Protein AF-A0A434AE84-F1 (afdb_monomer_lite)

InterPro domains:
  IPR008713 Bacteriophage lambda NinG [PF05766] (2-37)
  IPR023286 ABATE domain superfamily [SSF160904] (8-37)

Secondary structure (DSSP, 8-state):
---PPPPEE-S-TTT--EE--SSTT--SSSHHHHHHH--

Foldseek 3Di:
DPPQADWAFAPQPVRRDTDGDPDPPDRHNDVVSVVVPVD

Organism: NCBI:txid2487017

Sequence (39 aa):
MMAKPARRRCKNDECREWFHPAFANQWWCSPECGTKIAL

Structure (mmCIF, N/CA/C/O backbone):
data_AF-A0A434AE84-F1
#
_entry.id   AF-A0A434AE84-F1
#
loop_
_atom_site.group_PDB
_atom_site.id
_atom_site.type_symbol
_atom_site.label_atom_id
_atom_site.label_alt_id
_atom_site.label_comp_id
_atom_site.label_asym_id
_atom_site.label_entity_id
_atom_site.label_seq_id
_atom_site.pdbx_PDB_ins_code
_atom_site.Cartn_x
_atom_site.Cartn_y
_atom_site.Cartn_z
_atom_site.occupancy
_atom_site.B_iso_or_equiv
_atom_site.auth_seq_id
_atom_site.auth_comp_id
_atom_site.auth_asym_id
_atom_site.aut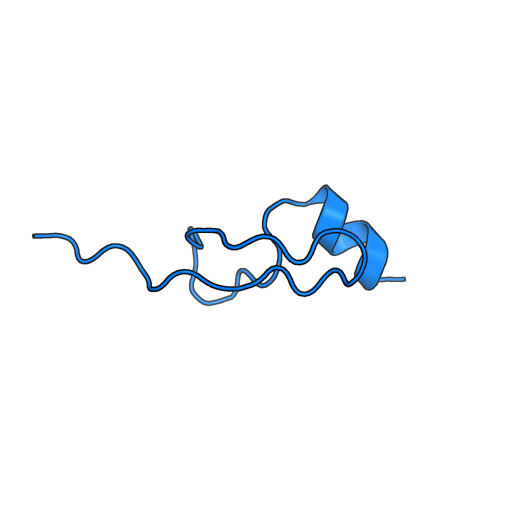h_atom_id
_atom_site.pdbx_PDB_model_num
ATOM 1 N N . MET A 1 1 ? 9.395 -5.048 -23.796 1.00 52.56 1 MET A N 1
ATOM 2 C CA . MET A 1 1 ? 8.229 -4.297 -23.281 1.00 52.56 1 MET A CA 1
ATOM 3 C C . MET A 1 1 ? 8.161 -4.557 -21.784 1.00 52.56 1 MET A C 1
ATOM 5 O O . MET A 1 1 ? 8.003 -5.713 -21.416 1.00 52.56 1 MET A O 1
ATOM 9 N N . MET A 1 2 ? 8.358 -3.558 -20.917 1.00 65.00 2 MET A N 1
ATOM 10 C CA . MET A 1 2 ? 8.135 -3.760 -19.479 1.00 65.00 2 MET A CA 1
ATOM 11 C C . MET A 1 2 ? 6.633 -3.951 -19.270 1.00 65.00 2 MET A C 1
ATOM 13 O O . MET A 1 2 ? 5.861 -3.002 -19.413 1.00 65.00 2 MET A O 1
ATOM 17 N N . ALA A 1 3 ? 6.212 -5.187 -19.000 1.00 72.81 3 ALA A N 1
ATOM 18 C CA . ALA A 1 3 ? 4.834 -5.472 -18.643 1.00 72.81 3 ALA A CA 1
ATOM 19 C C . ALA A 1 3 ? 4.524 -4.708 -17.353 1.00 72.81 3 ALA A C 1
ATOM 21 O O . ALA A 1 3 ? 5.106 -4.982 -16.303 1.00 72.81 3 ALA A O 1
ATOM 22 N N . LYS A 1 4 ? 3.647 -3.702 -17.443 1.00 71.00 4 LYS A N 1
ATOM 23 C CA . LYS A 1 4 ? 3.151 -3.017 -16.251 1.00 71.00 4 LYS A CA 1
ATOM 24 C C . LYS A 1 4 ? 2.489 -4.069 -15.359 1.00 71.00 4 LYS A C 1
ATOM 26 O O . LYS A 1 4 ? 1.727 -4.887 -15.884 1.00 71.00 4 LYS A O 1
ATOM 31 N N . PRO A 1 5 ? 2.753 -4.065 -14.046 1.00 78.00 5 PRO A N 1
ATOM 32 C CA . PRO A 1 5 ? 2.103 -4.999 -13.148 1.00 78.00 5 PRO A CA 1
ATOM 33 C C . PRO A 1 5 ? 0.584 -4.868 -13.270 1.00 78.00 5 PRO A C 1
ATOM 35 O O . PRO A 1 5 ? 0.043 -3.779 -13.526 1.00 78.00 5 PRO A O 1
ATOM 38 N N . ALA A 1 6 ? -0.086 -6.012 -13.123 1.00 88.62 6 ALA A N 1
ATOM 39 C CA . ALA A 1 6 ? -1.534 -6.092 -13.185 1.00 88.62 6 ALA A CA 1
ATOM 40 C C . ALA A 1 6 ? -2.150 -5.079 -12.217 1.00 88.62 6 ALA A C 1
ATOM 42 O O . ALA A 1 6 ? -1.637 -4.857 -11.115 1.00 88.62 6 ALA A O 1
ATOM 43 N N . ARG A 1 7 ? -3.253 -4.455 -12.642 1.00 92.19 7 ARG A N 1
ATOM 44 C CA . ARG A 1 7 ? -3.984 -3.546 -11.762 1.00 92.19 7 ARG A CA 1
ATOM 45 C C . ARG A 1 7 ? -4.437 -4.322 -10.533 1.00 92.19 7 ARG A C 1
ATOM 47 O O . ARG A 1 7 ? -4.958 -5.430 -10.651 1.00 92.19 7 ARG A O 1
ATOM 54 N N . ARG A 1 8 ? -4.260 -3.721 -9.365 1.00 92.88 8 ARG A N 1
ATOM 55 C CA . ARG A 1 8 ? -4.742 -4.242 -8.090 1.00 92.88 8 ARG A CA 1
ATOM 56 C C . ARG A 1 8 ? -5.822 -3.307 -7.568 1.00 92.88 8 ARG A C 1
ATOM 58 O O . ARG A 1 8 ? -5.767 -2.101 -7.790 1.00 92.88 8 ARG A O 1
ATOM 65 N N . ARG A 1 9 ? -6.809 -3.871 -6.880 1.00 94.81 9 ARG A N 1
ATOM 66 C CA . ARG A 1 9 ? -7.817 -3.091 -6.167 1.00 94.81 9 ARG A CA 1
ATOM 67 C C . ARG A 1 9 ? -7.262 -2.665 -4.810 1.00 94.81 9 ARG A C 1
ATOM 69 O O . ARG A 1 9 ? -6.688 -3.497 -4.108 1.00 94.81 9 ARG A O 1
ATOM 76 N N . CYS A 1 10 ? -7.410 -1.393 -4.453 1.00 94.75 10 CYS A N 1
ATOM 77 C CA . CYS A 1 10 ? -7.016 -0.883 -3.145 1.00 94.75 10 CYS A CA 1
ATOM 78 C C . CYS A 1 10 ? -7.721 -1.682 -2.040 1.00 94.75 10 CYS A C 1
ATOM 80 O O . CYS A 1 10 ? -8.935 -1.878 -2.099 1.00 94.75 10 CYS A O 1
ATOM 82 N N . LYS A 1 11 ? -6.953 -2.137 -1.040 1.00 92.69 11 LYS A N 1
ATOM 83 C CA . LYS A 1 11 ? -7.487 -2.864 0.123 1.00 92.69 11 LYS A CA 1
ATOM 84 C C . LYS A 1 11 ? -8.358 -2.007 1.044 1.00 92.69 11 LYS A C 1
ATOM 86 O O . LYS A 1 11 ? -9.069 -2.564 1.868 1.00 92.69 11 LYS A O 1
ATOM 91 N N . ASN A 1 12 ? -8.258 -0.686 0.937 1.00 93.06 12 ASN A N 1
ATOM 92 C CA . ASN A 1 12 ? -9.074 0.222 1.721 1.00 93.06 12 ASN A CA 1
ATOM 93 C C . ASN A 1 12 ? -10.527 0.198 1.212 1.00 93.06 12 ASN A C 1
ATOM 95 O O . ASN A 1 12 ? -10.759 0.527 0.045 1.00 93.06 12 ASN A O 1
ATOM 99 N N . ASP A 1 13 ? -11.482 -0.205 2.059 1.00 90.12 13 ASP A N 1
ATOM 100 C CA . ASP A 1 13 ? -12.881 -0.448 1.660 1.00 90.12 13 ASP A CA 1
ATOM 101 C C . ASP A 1 13 ? -13.613 0.833 1.221 1.00 90.12 13 ASP A C 1
ATOM 103 O O . ASP A 1 13 ? -14.442 0.811 0.308 1.00 90.12 13 ASP A O 1
ATOM 107 N N . GLU A 1 14 ? -13.227 1.980 1.779 1.00 91.06 14 GLU A N 1
ATOM 108 C CA . GLU A 1 14 ? -13.758 3.286 1.370 1.00 91.06 14 GLU A CA 1
ATOM 109 C C . GLU A 1 14 ? -13.214 3.763 0.009 1.00 91.06 14 GLU A C 1
ATOM 111 O O . GLU A 1 14 ? -13.893 4.513 -0.683 1.00 91.06 14 GLU A O 1
ATOM 116 N N . CYS A 1 15 ? -12.019 3.321 -0.410 1.00 92.88 15 CYS A N 1
ATOM 117 C CA . CYS A 1 15 ? -11.407 3.733 -1.681 1.00 92.88 15 CYS A CA 1
ATOM 118 C C . CYS A 1 15 ? -11.737 2.744 -2.805 1.00 92.88 15 CYS A C 1
ATOM 120 O O . CYS A 1 15 ? -12.330 3.117 -3.813 1.00 92.88 15 CYS A O 1
ATOM 122 N N . ARG A 1 16 ? -11.372 1.461 -2.645 1.00 90.75 16 ARG A N 1
ATOM 123 C CA . ARG A 1 16 ? -11.631 0.365 -3.606 1.00 90.75 16 ARG A CA 1
ATOM 124 C C . ARG A 1 16 ? -11.244 0.637 -5.070 1.00 90.75 16 ARG A C 1
ATOM 126 O O . ARG A 1 16 ? -11.678 -0.114 -5.951 1.00 90.75 16 ARG A O 1
ATOM 133 N N . GLU A 1 17 ? -10.401 1.633 -5.330 1.00 94.25 17 GLU A N 1
ATOM 134 C CA . GLU A 1 17 ? -9.936 1.995 -6.669 1.00 94.25 17 GLU A CA 1
ATOM 135 C C . GLU A 1 17 ? -8.940 0.982 -7.230 1.00 94.25 17 GLU A C 1
ATOM 137 O O . GLU A 1 17 ? -8.193 0.320 -6.502 1.00 94.25 17 GLU A O 1
ATOM 142 N N . TRP A 1 18 ? -8.914 0.874 -8.555 1.00 94.25 18 TRP A N 1
ATOM 143 C CA . TRP A 1 18 ? -7.928 0.072 -9.267 1.00 94.25 18 TRP A CA 1
ATOM 144 C C . TRP A 1 18 ? -6.689 0.911 -9.559 1.00 94.25 18 TRP A C 1
ATOM 146 O O . TRP A 1 18 ? -6.777 1.932 -10.234 1.00 94.25 18 TRP A O 1
ATOM 156 N N . PHE A 1 19 ? -5.526 0.447 -9.112 1.00 93.31 19 PHE A N 1
ATOM 157 C CA . PHE A 1 19 ? -4.251 1.132 -9.308 1.00 93.31 19 PHE A CA 1
ATOM 158 C C . PHE A 1 19 ? -3.195 0.184 -9.881 1.00 93.31 19 PHE A C 1
ATOM 160 O O . PHE A 1 19 ? -3.313 -1.040 -9.786 1.00 93.31 19 PHE A O 1
ATOM 167 N N . HIS A 1 20 ? -2.154 0.750 -10.487 1.00 92.19 20 HIS A N 1
ATOM 168 C CA . HIS A 1 20 ? -0.973 -0.005 -10.895 1.00 92.19 20 HIS A CA 1
ATOM 169 C C . HIS A 1 20 ? 0.051 0.025 -9.760 1.00 92.19 20 HIS A C 1
ATOM 171 O O . HIS A 1 20 ? 0.573 1.101 -9.465 1.00 92.19 20 HIS A O 1
ATOM 177 N N . PRO A 1 21 ? 0.335 -1.111 -9.106 1.00 91.62 21 PRO A N 1
ATOM 178 C CA . PRO A 1 21 ? 1.286 -1.125 -8.010 1.00 91.62 21 PRO A CA 1
ATOM 179 C C . PRO A 1 21 ? 2.705 -0.851 -8.521 1.00 91.62 21 PRO A C 1
ATOM 181 O O . PRO A 1 21 ? 3.122 -1.401 -9.535 1.00 91.62 21 PRO A O 1
ATOM 184 N N . ALA A 1 22 ? 3.459 -0.024 -7.803 1.00 89.38 22 ALA A N 1
ATOM 185 C CA . ALA A 1 22 ? 4.880 0.203 -8.051 1.00 89.38 22 ALA A CA 1
ATOM 186 C C . ALA A 1 22 ? 5.735 -0.994 -7.594 1.00 89.38 22 ALA A C 1
ATOM 188 O O . ALA A 1 22 ? 6.783 -1.267 -8.173 1.00 89.38 22 ALA A O 1
ATOM 189 N N . PHE A 1 23 ? 5.260 -1.735 -6.584 1.00 88.50 23 PHE A N 1
ATOM 190 C CA . PHE A 1 23 ? 5.955 -2.871 -5.976 1.00 88.50 23 PHE A CA 1
ATOM 191 C C . PHE A 1 23 ? 4.996 -4.045 -5.735 1.00 88.50 23 PHE A C 1
ATOM 193 O O . PHE A 1 23 ? 3.804 -3.847 -5.497 1.00 88.50 23 PHE A O 1
ATOM 200 N N . ALA A 1 24 ? 5.503 -5.281 -5.725 1.00 87.00 24 ALA A N 1
ATOM 201 C CA . ALA A 1 24 ? 4.681 -6.485 -5.528 1.00 87.00 24 ALA A CA 1
ATOM 202 C C . ALA A 1 24 ? 3.913 -6.496 -4.185 1.00 87.00 24 ALA A C 1
ATOM 204 O O . ALA A 1 24 ? 2.787 -7.002 -4.092 1.00 87.00 24 ALA A O 1
ATOM 205 N N . ASN A 1 25 ? 4.502 -5.887 -3.153 1.00 89.06 25 ASN A N 1
ATOM 206 C CA . ASN A 1 25 ? 3.945 -5.759 -1.807 1.00 89.06 25 ASN A CA 1
ATOM 207 C C . ASN A 1 25 ? 3.056 -4.518 -1.612 1.00 89.06 25 ASN A C 1
ATOM 209 O O . ASN A 1 25 ? 2.616 -4.267 -0.493 1.00 89.06 25 ASN A O 1
ATOM 213 N N . GLN A 1 26 ? 2.763 -3.739 -2.658 1.00 91.75 26 GLN A N 1
ATOM 214 C CA . GLN A 1 26 ? 1.870 -2.590 -2.532 1.00 91.75 26 GLN A CA 1
ATOM 215 C C . GLN A 1 26 ? 0.401 -3.035 -2.578 1.00 91.75 26 GLN A C 1
ATOM 217 O O . GLN A 1 26 ? -0.095 -3.497 -3.609 1.00 91.75 26 GLN A O 1
ATOM 222 N N . TRP A 1 27 ? -0.311 -2.896 -1.459 1.00 92.25 27 TRP A N 1
ATOM 223 C CA . TRP A 1 27 ? -1.724 -3.291 -1.324 1.00 92.25 27 TRP A CA 1
ATOM 224 C C . TRP A 1 27 ? -2.704 -2.109 -1.372 1.00 92.25 27 TRP A C 1
ATOM 226 O O . TRP A 1 27 ? -3.917 -2.309 -1.459 1.00 92.25 27 TRP A O 1
ATOM 236 N N . TRP A 1 28 ? -2.185 -0.881 -1.354 1.00 94.56 28 TRP A N 1
ATOM 237 C CA . TRP A 1 28 ? -2.952 0.363 -1.283 1.00 94.56 28 TRP A CA 1
ATOM 238 C C . TRP A 1 28 ? -2.523 1.303 -2.405 1.00 94.56 28 TRP A C 1
ATOM 240 O O . TRP A 1 28 ? -1.344 1.333 -2.760 1.00 94.56 28 TRP A O 1
ATOM 250 N N . CYS A 1 29 ? -3.463 2.079 -2.946 1.00 94.12 29 CYS A N 1
ATOM 251 C CA . CYS A 1 29 ? -3.182 3.041 -4.010 1.00 94.12 29 CYS A CA 1
ATOM 252 C C . CYS A 1 29 ? -2.264 4.177 -3.534 1.00 94.12 29 CYS A C 1
ATOM 254 O O . CYS A 1 29 ? -1.455 4.672 -4.313 1.00 94.12 29 CYS A O 1
ATOM 256 N N . SER A 1 30 ? -2.339 4.536 -2.250 1.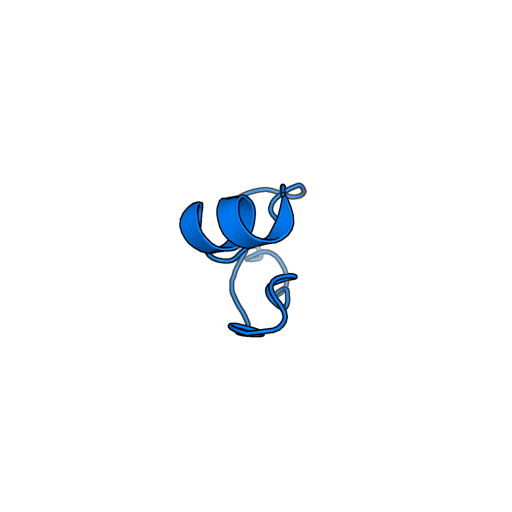00 91.94 30 SER A N 1
ATOM 257 C CA . SER A 1 30 ? -1.545 5.586 -1.617 1.00 91.94 30 SER A CA 1
ATOM 258 C C . SER A 1 30 ? -1.221 5.246 -0.151 1.00 91.94 30 SER A C 1
ATOM 260 O O . SER A 1 30 ? -1.900 4.399 0.446 1.00 91.94 30 SER A O 1
ATOM 262 N N . PRO A 1 31 ? -0.202 5.894 0.452 1.00 92.06 31 PRO A N 1
ATOM 263 C CA . PRO A 1 31 ? 0.115 5.745 1.874 1.00 92.06 31 PRO A CA 1
ATOM 264 C C . PRO A 1 31 ? -1.069 6.075 2.787 1.00 92.06 31 PRO A C 1
ATOM 266 O O . PRO A 1 31 ? -1.293 5.364 3.758 1.00 92.06 31 PRO A O 1
ATOM 269 N N . GLU A 1 32 ? -1.878 7.077 2.431 1.00 92.81 32 GLU A N 1
ATOM 270 C CA . GLU A 1 32 ? -3.074 7.480 3.183 1.00 92.81 32 GLU A CA 1
ATOM 271 C C . GLU A 1 32 ? -4.076 6.328 3.322 1.00 92.81 32 GLU A C 1
ATOM 273 O O . GLU A 1 32 ? -4.584 6.066 4.410 1.00 92.81 32 GLU A O 1
ATOM 278 N N . CYS A 1 33 ? -4.319 5.583 2.238 1.00 94.38 33 CYS A N 1
ATOM 279 C CA . CYS A 1 33 ? -5.168 4.393 2.284 1.00 94.38 33 CYS A CA 1
ATOM 280 C C . CYS A 1 33 ? -4.548 3.257 3.106 1.00 94.38 33 CYS A C 1
ATOM 282 O O . CYS A 1 33 ? -5.281 2.468 3.695 1.00 94.38 33 CYS A O 1
ATOM 284 N N . GLY A 1 34 ? -3.216 3.161 3.144 1.00 91.62 34 GLY A N 1
ATOM 285 C CA . GLY A 1 34 ? -2.513 2.213 4.005 1.00 91.62 34 GLY A CA 1
ATOM 286 C C . GLY A 1 34 ? -2.685 2.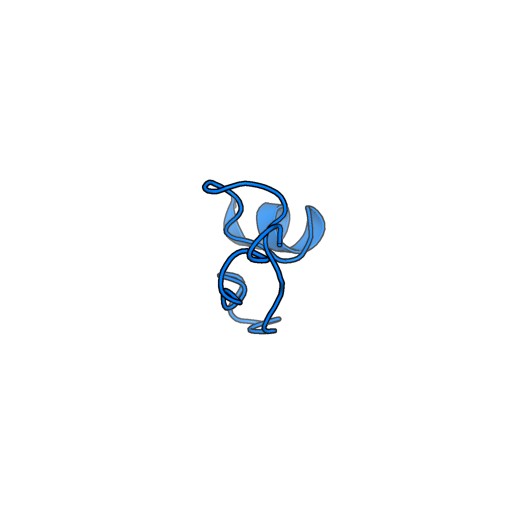543 5.484 1.00 91.62 34 GLY A C 1
ATOM 287 O O . GLY A 1 34 ? -3.003 1.654 6.267 1.00 91.62 34 GLY A O 1
ATOM 288 N N . THR A 1 35 ? -2.556 3.819 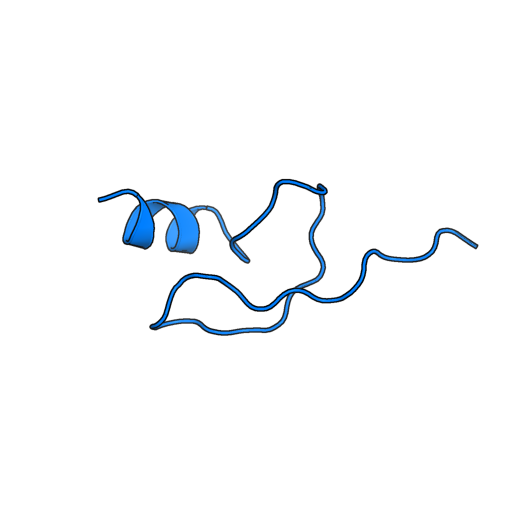5.853 1.00 93.00 35 THR A N 1
ATOM 289 C CA . THR A 1 35 ? -2.744 4.295 7.231 1.00 93.00 35 THR A CA 1
ATOM 290 C C . THR A 1 35 ? -4.148 4.000 7.754 1.00 93.00 35 THR A C 1
ATOM 292 O O . THR A 1 35 ? -4.278 3.549 8.886 1.00 93.00 35 THR A O 1
ATOM 295 N N . LYS A 1 36 ? -5.192 4.184 6.934 1.00 90.25 36 LYS A N 1
ATOM 296 C CA . LYS A 1 36 ? -6.586 3.938 7.349 1.00 90.25 36 LYS A CA 1
ATOM 297 C C . LYS A 1 36 ? -6.888 2.478 7.690 1.00 90.25 36 LYS A C 1
ATOM 299 O O . LYS A 1 36 ? -7.773 2.235 8.498 1.00 90.25 36 LYS A O 1
ATOM 304 N N . ILE A 1 37 ? -6.162 1.526 7.098 1.00 86.56 37 ILE A N 1
ATOM 305 C CA . ILE A 1 37 ? -6.365 0.092 7.360 1.00 86.56 37 ILE A CA 1
ATOM 306 C C . ILE A 1 37 ? -5.320 -0.535 8.294 1.00 86.56 37 ILE A C 1
ATOM 308 O O . ILE A 1 37 ? -5.375 -1.738 8.538 1.00 86.56 37 ILE A O 1
ATOM 312 N N . ALA A 1 38 ? -4.310 0.231 8.711 1.00 81.31 38 ALA A N 1
ATOM 313 C CA . ALA A 1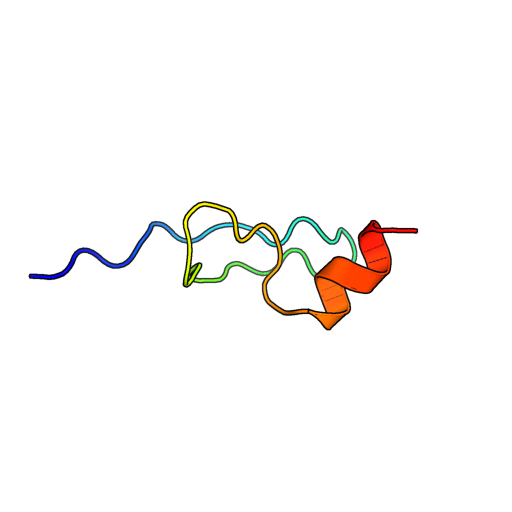 38 ? -3.252 -0.229 9.612 1.00 81.31 38 ALA A CA 1
ATOM 314 C C . ALA A 1 38 ? -3.589 0.001 11.097 1.00 81.31 38 ALA A C 1
ATOM 316 O O . ALA A 1 38 ? -2.802 -0.391 11.959 1.00 81.31 38 ALA A O 1
ATOM 317 N N . LEU A 1 39 ? -4.728 0.645 11.368 1.00 61.50 39 LEU A N 1
ATOM 318 C CA . LEU A 1 39 ? -5.349 0.805 12.683 1.00 61.50 39 LEU A CA 1
ATOM 319 C C . LEU A 1 39 ? -6.358 -0.323 12.915 1.00 61.50 39 LEU A C 1
ATOM 321 O O . LEU A 1 39 ? -6.413 -0.810 14.064 1.00 61.50 39 LEU A O 1
#

Radius of gyration: 10.51 Å; chains: 1; bounding box: 22×14×36 Å

pLDDT: mean 87.71, std 9.83, range [52.56, 94.81]

=== Feature glossary ===
Key to the feature types in this record:

— What the protein is —

Primary structure: the covalent order of the twenty standard amino acids along the backbone. Two proteins with the same sequence will (almost always) fold to the same structure; two with 30% identity often share a fold but not the details.

Database cross-references. InterPro integrates a dozen domain/family signature databases into unified entries with residue-range hits. GO terms attach function/process/location labels with evidence codes. CATH codes position the fold in a four-level structural taxonomy. Organism is the NCBI-taxonomy species name.

— Where its atoms are —

The mmCIF block holds the 3D Cartesian coordinates of each backbone atom (N, Cα, C, O) in ångströms. mmCIF is the PDB's canonical archive format — a tagged-loop text representation of the atomic model.

Six rendered views show the 3D structure from the faces of a cube — i.e. along ±x, ±y, ±z. Rendering representation is drawn randomly per protein from cartoon (secondary-structure ribbons), sticks (backbone bonds), or molecular surface; coloring is either N→C rainbow (blue at the N-terminus through red at the C-terminus) or one color per chain.

— Local backbone conformation —

DSSP 8-state secondary structure assigns each residue one of H (α-helix), G (3₁₀-helix), I (π-helix), E (extended β-strand), B (isolated β-bridge), T (hydrogen-bonded turn), S (bend), or '-' (coil). The assignment is computed from backbone hydrogen-bond geometry via the Kabsch–Sander algorithm.

P-SEA three-state annotation labels each residue as helix, strand, or coil based purely on the geometry of the Cα trace. It serves as a fallback whe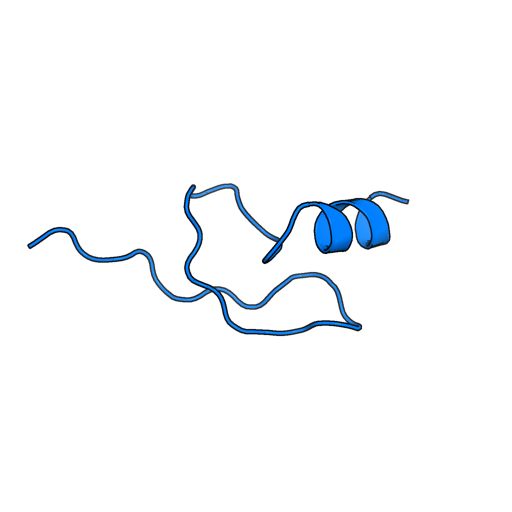n the full backbone (and thus DSSP) is unavailable.

The φ/ψ torsion pair specifies the backbone conformation at each residue. φ rotates about the N–Cα bond, ψ about the Cα–C bond. Steric clashes forbid most of the (φ, ψ) plane — the allowed regions (α-helix basin, β-sheet basin, left-handed helix) are the Ramachandran-allowed regions.

— Global shape and packing —

The geometric summary reports three shape descriptors. Rg (radius of gyration) measures how spread out the Cα atoms are about their centre of mass; compact globular proteins have small Rg, elongated or unfolded ones large. Cα contacts (<8 Å, |i−j|>4) count long-range residue pairs in spatial proximity — high for tightly packed folds, near zero for rods or random coil. The bounding-box extents give the protein's footprint along x, y, z in Å.

Accessible surface area quantifies burial. A residue with SASA near zero is packed into the hydrophobic core; one with SASA >100 Å² sits on the surface. Computed here via the Shrake–Rupley numerical algorithm with a 1.4 Å probe.

Plot images: a contact map (which residues are close in 3D, as an N×N binary image), a Ramachandran scatter (backbone torsion angles, revealing secondary-structure composition at a glance), and — for AlphaFold structures — a PAE heatmap (pairwise prediction confidence).

— Structural neighborhood —

The Foldseek 3Di string encodes local tertiary geometry as a 20-letter alphabet — one character per residue — derived from the relative positions of nearby Cα atoms. Unlike the amino-acid sequence, 3Di is a direct function of the 3D structure, so two proteins with the same fold have similar 3Di strings even at low sequence identity.

Nearest PDB neighbors are the top structural matches found by Foldseek when searching this structure against the entire Protein Data Bank. Each hit reports a TM-score (0 to 1; >0.5 almost always implies the same fold) and an E-value. These are *structural* homologs — they may share no detectable sequence similarity.

— Confidence and disorder —

For AlphaFold models, the B-factor field carries pLDDT — the model's own estimate of local accuracy on a 0–100 scale. Regions with pLDDT<50 should be treated as essentially unmodeled; they often correspond to intrinsically disordered segments.

B-factor (Debye–Waller factor) reflects atomic displacement in the crystal lattice. It is an experimental observable (units Å²), not a prediction; low values mean the atom is pinned down, high values mean it moves or is heterogeneous across the crystal.

Predicted aligned error is AlphaFold's pairwise confidence. Unlike pLDDT (per-residue), PAE is per-residue-pair and captures whether two parts of the structure are correctly placed relative to each other. Units are ångströms of expected positional error.